Protein AF-A0A1F3WNM9-F1 (afdb_monomer_lite)

Radius of gyration: 20.04 Å; chains: 1; bounding box: 33×38×71 Å

pLDDT: mean 86.16, std 16.55, range [45.47, 98.44]

Secondary structure (DSSP, 8-state):
-HHHHHHHHHHHHHHHHHHHHHHHHHHHHHHHHHHHHHHHHHHHHHHTT-HHHHHHHHHHHHHHHHHHHTSTTTTT-HHHHHHHHHHHHHHHHHHHHTT-HHHHHHH-TTHHHHHHHHHHHHTTT-STTHHHHHHHHHHHHHH-

Structure (mmCIF, N/CA/C/O backbone):
data_AF-A0A1F3WNM9-F1
#
_entry.id   AF-A0A1F3WNM9-F1
#
loop_
_atom_site.group_PDB
_atom_site.id
_atom_site.type_symbol
_atom_site.label_atom_id
_atom_site.label_alt_id
_atom_site.label_comp_id
_atom_site.label_asym_id
_atom_site.label_entity_id
_atom_site.label_seq_id
_atom_site.pdbx_PDB_ins_code
_atom_site.Cartn_x
_atom_site.Cartn_y
_atom_site.Cartn_z
_atom_site.occupancy
_atom_site.B_iso_or_equiv
_atom_site.auth_seq_id
_atom_site.auth_comp_id
_atom_site.auth_asym_id
_atom_site.auth_atom_id
_atom_site.pdbx_PDB_model_num
ATOM 1 N N . MET A 1 1 ? -5.151 23.361 53.708 1.00 52.16 1 MET A N 1
ATOM 2 C CA . MET A 1 1 ? -4.081 23.516 52.691 1.00 52.16 1 MET A CA 1
ATOM 3 C C . MET A 1 1 ? -3.658 22.211 52.002 1.00 52.16 1 MET A C 1
ATOM 5 O O . MET A 1 1 ? -3.600 22.217 50.781 1.00 52.16 1 MET A O 1
ATOM 9 N N . LYS A 1 2 ? -3.444 21.079 52.702 1.00 49.31 2 LYS A N 1
ATOM 10 C CA . LYS A 1 2 ? -3.049 19.791 52.071 1.00 49.31 2 LYS A CA 1
ATOM 11 C C . LYS A 1 2 ? -3.992 19.281 50.956 1.00 49.31 2 LYS A C 1
ATOM 13 O O . LYS A 1 2 ? -3.514 18.779 49.9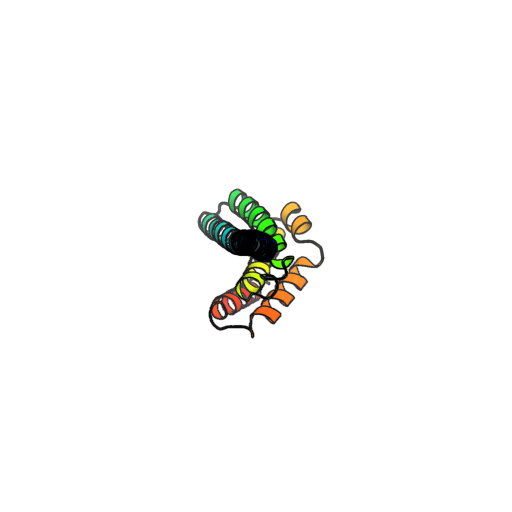47 1.00 49.31 2 LYS A O 1
ATOM 18 N N . ASN A 1 3 ? -5.309 19.484 51.078 1.00 51.84 3 ASN A N 1
ATOM 19 C CA . ASN A 1 3 ? -6.287 19.025 50.075 1.00 51.84 3 ASN A CA 1
ATOM 20 C C . ASN A 1 3 ? -6.310 19.825 48.762 1.00 51.84 3 ASN A C 1
ATOM 22 O O . ASN A 1 3 ? -6.802 19.304 47.766 1.00 51.84 3 ASN A O 1
ATOM 26 N N . GLN A 1 4 ? -5.809 21.066 48.730 1.00 54.06 4 GLN A N 1
ATOM 27 C CA . GLN A 1 4 ? -5.710 21.812 47.468 1.00 54.06 4 GLN A CA 1
ATOM 28 C C . GLN A 1 4 ? -4.476 21.390 46.670 1.00 54.06 4 GLN A C 1
ATOM 30 O O . GLN A 1 4 ? -4.589 21.166 45.475 1.00 54.06 4 GLN A O 1
ATOM 35 N N . ILE A 1 5 ? -3.342 21.165 47.342 1.00 54.91 5 ILE A N 1
ATOM 36 C CA . ILE A 1 5 ? -2.092 20.710 46.711 1.00 54.91 5 ILE A CA 1
ATOM 37 C C . ILE A 1 5 ? -2.271 19.324 46.069 1.00 54.91 5 ILE A C 1
ATOM 39 O O . ILE A 1 5 ? -1.813 19.094 44.954 1.00 54.91 5 ILE A O 1
ATOM 43 N N . MET A 1 6 ? -3.003 18.424 46.735 1.00 49.53 6 MET A N 1
ATOM 44 C CA . MET A 1 6 ? -3.282 17.078 46.220 1.00 49.53 6 MET A CA 1
ATOM 45 C C . MET A 1 6 ? -4.148 17.111 44.953 1.00 49.53 6 MET A C 1
ATOM 47 O O . MET A 1 6 ? -3.821 16.444 43.979 1.00 49.53 6 MET A O 1
ATOM 51 N N . LYS A 1 7 ? -5.195 17.953 44.930 1.00 45.47 7 LYS A N 1
ATOM 52 C CA . LYS A 1 7 ? -6.060 18.143 43.754 1.00 45.47 7 LYS A CA 1
ATOM 53 C C . LYS A 1 7 ? -5.287 18.737 42.573 1.00 45.47 7 LYS A C 1
ATOM 55 O O . LYS A 1 7 ? -5.433 18.248 41.459 1.00 45.47 7 LYS A O 1
ATOM 60 N N . SER A 1 8 ? -4.427 19.730 42.807 1.00 51.53 8 SER A N 1
ATOM 61 C CA . SER A 1 8 ? -3.589 20.337 41.760 1.00 51.53 8 SER A CA 1
ATOM 62 C C . SER A 1 8 ? -2.638 19.332 41.103 1.00 51.53 8 SER A C 1
ATOM 64 O O . SER A 1 8 ? -2.437 19.381 39.893 1.00 51.53 8 SER A O 1
ATOM 66 N N . PHE A 1 9 ? -2.099 18.386 41.879 1.00 53.12 9 PHE A N 1
ATOM 67 C CA . PHE A 1 9 ? -1.227 17.329 41.362 1.00 53.12 9 PHE A CA 1
ATOM 68 C C . PHE A 1 9 ? -2.002 16.296 40.525 1.00 53.12 9 PHE A C 1
ATOM 70 O O . PHE A 1 9 ? -1.511 15.852 39.490 1.00 53.12 9 PHE A O 1
ATOM 77 N N . THR A 1 10 ? -3.239 15.966 40.919 1.00 55.38 10 THR A N 1
ATOM 78 C CA . THR A 1 10 ? -4.129 15.075 40.151 1.00 55.38 10 THR A CA 1
ATOM 79 C C . THR A 1 10 ? -4.578 15.698 38.826 1.00 55.38 10 THR A C 1
ATOM 81 O O . THR A 1 10 ? -4.669 15.001 37.821 1.00 55.38 10 THR A O 1
ATOM 84 N N . TYR A 1 11 ? -4.832 17.011 38.785 1.00 56.94 11 TYR A N 1
ATOM 85 C CA . TYR A 1 11 ? -5.183 17.699 37.536 1.00 56.94 11 TYR A CA 1
ATOM 86 C C . TYR A 1 11 ? -3.983 17.853 36.593 1.00 56.94 11 TYR A C 1
ATOM 88 O O . TYR A 1 11 ? -4.142 17.718 35.380 1.00 56.94 11 TYR A O 1
ATOM 96 N N . ALA A 1 12 ? -2.782 18.080 37.133 1.00 58.22 12 ALA A N 1
ATOM 97 C CA . ALA A 1 12 ? -1.558 18.158 36.339 1.00 58.22 12 ALA A CA 1
ATOM 98 C C . ALA A 1 12 ? -1.204 16.810 35.680 1.00 58.22 12 ALA A C 1
ATOM 100 O O . ALA A 1 12 ? -0.849 16.787 34.502 1.00 58.22 12 ALA A O 1
ATOM 101 N N . SER A 1 13 ? -1.359 15.684 36.389 1.00 57.19 13 SER A N 1
ATOM 102 C CA . SER A 1 13 ? -1.119 14.353 35.811 1.00 57.19 13 SER A CA 1
ATOM 103 C C . SER A 1 13 ? -2.161 13.963 34.756 1.00 57.19 13 SER A C 1
ATOM 105 O O . SER A 1 13 ? -1.804 13.351 33.748 1.00 57.19 13 SER A O 1
ATOM 107 N N . LEU A 1 14 ? -3.424 14.375 34.925 1.00 57.03 14 LEU A N 1
ATOM 108 C CA . LEU A 1 14 ? -4.476 14.167 33.923 1.00 57.03 14 LEU A CA 1
ATOM 109 C C . LEU A 1 14 ? -4.198 14.947 32.626 1.00 57.03 14 LEU A C 1
ATOM 111 O O . LEU A 1 14 ? -4.374 14.414 31.533 1.00 57.03 14 LEU A O 1
ATOM 115 N N . LEU A 1 15 ? -3.732 16.195 32.737 1.00 57.19 15 LEU A N 1
ATOM 116 C CA . LEU A 1 15 ? -3.398 17.042 31.586 1.00 57.19 15 LEU A CA 1
ATOM 117 C C . LEU A 1 15 ? -2.224 16.484 30.772 1.00 57.19 15 LEU A C 1
ATOM 119 O O . LEU A 1 15 ? -2.291 16.461 29.544 1.00 57.19 15 LEU A O 1
ATOM 123 N N . VAL A 1 16 ? -1.182 15.971 31.433 1.00 59.41 16 VAL A N 1
ATOM 124 C CA . VAL A 1 16 ? -0.046 15.330 30.747 1.00 59.41 16 VAL A CA 1
ATOM 125 C C . VAL A 1 16 ? -0.480 14.039 30.039 1.00 59.41 16 VAL A C 1
ATOM 127 O O . VAL A 1 16 ? 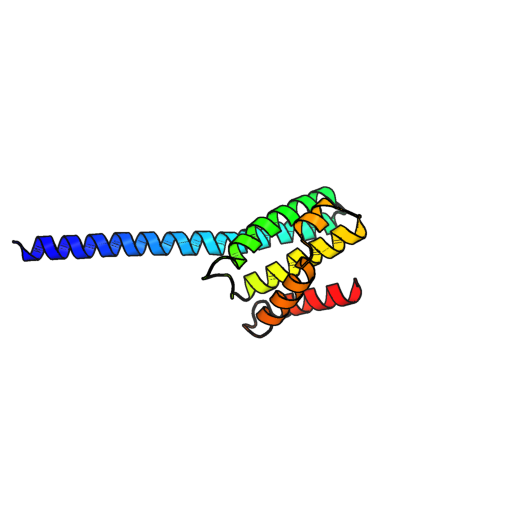-0.064 13.798 28.906 1.00 59.41 16 VAL A O 1
ATOM 130 N N . ALA A 1 17 ? -1.371 13.247 30.646 1.00 55.66 17 ALA A N 1
ATOM 131 C CA . ALA A 1 17 ? -1.910 12.039 30.021 1.00 55.66 17 ALA A CA 1
ATOM 132 C C . ALA A 1 17 ? -2.759 12.348 28.770 1.00 55.66 17 ALA A C 1
ATOM 134 O O . ALA A 1 17 ? -2.616 11.680 27.748 1.00 55.66 17 ALA A O 1
ATOM 135 N N . VAL A 1 18 ? -3.592 13.394 28.799 1.00 57.16 18 VAL A N 1
ATOM 136 C CA . VAL A 1 18 ? -4.423 13.797 27.645 1.00 57.16 18 VAL A CA 1
ATOM 137 C C . VAL A 1 18 ? -3.574 14.329 26.478 1.00 57.16 18 VAL A C 1
ATOM 139 O O . VAL A 1 18 ? -3.863 14.044 25.310 1.00 57.16 18 VAL A O 1
ATOM 142 N N . VAL A 1 19 ? -2.486 15.051 26.761 1.00 58.25 19 VAL A N 1
ATOM 143 C CA . VAL A 1 19 ? -1.566 15.547 25.720 1.00 58.25 19 VAL A CA 1
ATOM 144 C C . VAL A 1 19 ? -0.735 14.408 25.110 1.00 58.25 19 VAL A C 1
ATOM 146 O O . VAL A 1 19 ? -0.566 14.362 23.892 1.00 58.25 19 VAL A O 1
ATOM 149 N N . ALA A 1 20 ? -0.287 13.436 25.910 1.00 55.34 20 ALA A N 1
ATOM 150 C CA . ALA A 1 20 ? 0.449 12.272 25.405 1.00 55.34 20 ALA A CA 1
ATOM 151 C C . ALA A 1 20 ? -0.421 11.333 24.544 1.00 55.34 20 ALA A C 1
ATOM 153 O O . ALA A 1 20 ? 0.061 10.764 23.563 1.00 55.34 20 ALA A O 1
ATOM 154 N N . LEU A 1 21 ? -1.710 11.193 24.870 1.00 53.50 21 LEU A N 1
ATOM 155 C CA . LEU A 1 21 ? -2.637 10.357 24.100 1.00 53.50 21 LEU A CA 1
ATOM 156 C C . LEU A 1 21 ? -3.032 10.999 22.764 1.00 53.50 21 LEU A C 1
ATOM 158 O O . LEU A 1 21 ? -3.158 10.301 21.765 1.00 53.50 21 LEU A O 1
ATOM 162 N N . SER A 1 22 ? -3.173 12.325 22.705 1.00 54.53 22 SER A N 1
ATOM 163 C CA . SER A 1 22 ? -3.577 13.002 21.465 1.00 54.53 22 SER A CA 1
ATOM 164 C C . SER A 1 22 ? -2.481 13.004 20.392 1.00 54.53 22 SER A C 1
ATOM 166 O O . SER A 1 22 ? -2.793 12.797 19.223 1.00 54.53 22 SER A O 1
ATOM 168 N N . GLY A 1 23 ? -1.201 13.159 20.753 1.00 54.91 23 GLY A N 1
ATOM 169 C CA . GLY A 1 23 ? -0.101 13.204 19.776 1.00 54.91 23 GLY A CA 1
ATOM 170 C C . GLY A 1 23 ? 0.104 11.908 18.976 1.00 54.91 23 GLY A C 1
ATOM 171 O O . GLY A 1 23 ? 0.426 11.959 17.787 1.00 54.91 23 GLY A O 1
ATOM 172 N N . ASN A 1 24 ? -0.134 10.750 19.600 1.00 53.78 24 ASN A N 1
ATOM 173 C CA . ASN A 1 24 ? 0.085 9.443 18.973 1.00 53.78 24 ASN A CA 1
ATOM 174 C C . ASN A 1 24 ? -0.963 9.126 17.894 1.00 53.78 24 ASN A C 1
ATOM 176 O O . ASN A 1 24 ? -0.595 8.686 16.805 1.00 53.78 24 ASN A O 1
ATOM 180 N N . VAL A 1 25 ? -2.236 9.461 18.130 1.00 57.88 25 VAL A N 1
ATOM 181 C CA . VAL A 1 25 ? -3.332 9.235 17.167 1.00 57.88 25 VAL A CA 1
ATOM 182 C C . VAL A 1 25 ? -3.105 10.013 15.859 1.00 57.88 25 VAL A C 1
ATOM 184 O O . VAL A 1 25 ? -3.351 9.506 14.760 1.00 57.88 25 VAL A O 1
ATOM 187 N N . TYR A 1 26 ? -2.598 11.251 15.944 1.00 61.09 26 TYR A N 1
ATOM 188 C CA . TYR A 1 26 ? -2.314 12.068 14.756 1.00 61.09 26 TYR A CA 1
ATOM 189 C C . TYR A 1 26 ? -1.127 11.539 13.946 1.00 61.09 26 TYR A C 1
ATOM 191 O O . TYR A 1 26 ? -1.181 11.540 12.715 1.00 61.09 26 TYR A O 1
ATOM 199 N N . ALA A 1 27 ? -0.071 11.058 14.608 1.00 61.94 27 ALA A N 1
ATOM 200 C CA . ALA A 1 27 ? 1.098 10.499 13.931 1.00 61.94 27 ALA A CA 1
ATOM 201 C C . ALA A 1 27 ? 0.784 9.185 13.188 1.00 61.94 27 ALA A C 1
ATOM 203 O O . ALA A 1 27 ? 1.394 8.895 12.163 1.00 61.94 27 ALA A O 1
ATOM 204 N N . GLN A 1 28 ? -0.196 8.412 13.650 1.00 63.97 28 GLN A N 1
ATOM 205 C CA . GLN A 1 28 ? -0.542 7.116 13.057 1.00 63.97 28 GLN A CA 1
ATOM 206 C C . GLN A 1 28 ? -1.465 7.261 11.844 1.00 63.97 28 GLN A C 1
ATOM 208 O O . GLN A 1 28 ? -1.180 6.723 10.774 1.00 63.97 28 GLN A O 1
ATOM 213 N N . LYS A 1 29 ? -2.502 8.106 11.940 1.00 73.94 29 LYS A N 1
ATOM 214 C CA . LYS A 1 29 ? -3.315 8.495 10.769 1.00 73.94 29 LYS A CA 1
ATOM 215 C C . LYS A 1 29 ? -2.491 9.215 9.702 1.00 73.94 29 LYS A C 1
ATOM 217 O O . LYS A 1 29 ? -2.830 9.171 8.514 1.00 73.94 29 LYS A O 1
ATOM 222 N N . LYS A 1 30 ? -1.396 9.869 10.106 1.00 85.69 30 LYS A N 1
ATOM 223 C CA . LYS A 1 30 ? -0.418 10.435 9.177 1.00 85.69 30 LYS A CA 1
ATOM 224 C C . LYS A 1 30 ? 0.222 9.342 8.322 1.00 85.69 30 LYS A C 1
ATOM 226 O O . LYS A 1 30 ? 0.312 9.559 7.124 1.00 85.69 30 LYS A O 1
ATOM 231 N N . ASN A 1 31 ? 0.559 8.170 8.865 1.00 92.88 31 ASN A N 1
ATOM 232 C CA . ASN A 1 31 ? 1.128 7.070 8.074 1.00 92.88 31 ASN A CA 1
ATOM 233 C C . ASN A 1 31 ? 0.135 6.530 7.034 1.00 92.88 31 ASN A C 1
ATOM 235 O O . ASN A 1 31 ? 0.487 6.435 5.863 1.00 92.88 31 ASN A O 1
ATOM 239 N N . GLU A 1 32 ? -1.133 6.298 7.397 1.00 93.62 32 GLU A N 1
ATOM 240 C CA . GLU A 1 32 ? -2.171 5.923 6.415 1.00 93.62 32 GLU A CA 1
ATOM 241 C C . GLU A 1 32 ? -2.344 6.983 5.312 1.00 93.62 32 GLU A C 1
ATOM 243 O O . GLU A 1 32 ? -2.683 6.684 4.167 1.00 93.62 32 GLU A O 1
ATOM 248 N N . THR A 1 33 ? -2.196 8.258 5.672 1.00 94.56 33 THR A N 1
ATOM 249 C CA . THR A 1 33 ? -2.333 9.376 4.735 1.00 94.56 33 THR A CA 1
ATOM 250 C C . THR A 1 33 ? -1.118 9.478 3.822 1.00 94.56 33 THR A C 1
ATOM 252 O O . THR A 1 33 ? -1.294 9.595 2.614 1.00 94.56 33 THR A O 1
ATOM 255 N N . SER A 1 34 ? 0.091 9.362 4.367 1.00 96.75 34 SER A N 1
ATOM 256 C CA . SER A 1 34 ? 1.333 9.322 3.598 1.00 96.75 34 SER A CA 1
ATOM 257 C C . SER A 1 34 ? 1.347 8.137 2.636 1.00 96.75 34 SER A C 1
ATOM 259 O O . SER A 1 34 ? 1.605 8.335 1.455 1.00 96.75 34 SER A O 1
ATOM 261 N N . ALA A 1 35 ? 0.961 6.941 3.092 1.00 97.62 35 ALA A N 1
ATOM 262 C CA . ALA A 1 35 ? 0.840 5.760 2.238 1.00 97.62 35 ALA A CA 1
ATOM 263 C C . ALA A 1 35 ? -0.122 6.002 1.062 1.00 97.62 35 ALA A C 1
ATOM 265 O O . ALA A 1 35 ? 0.205 5.695 -0.082 1.00 97.62 35 ALA A O 1
ATOM 266 N N . ALA A 1 36 ? -1.284 6.615 1.317 1.00 97.38 36 ALA A N 1
ATOM 267 C CA . ALA A 1 36 ? -2.233 6.963 0.260 1.00 97.38 36 ALA A CA 1
ATOM 268 C C . ALA A 1 36 ? -1.667 7.997 -0.732 1.00 97.38 36 ALA A C 1
ATOM 270 O O . ALA A 1 36 ? -1.891 7.883 -1.937 1.00 97.38 36 ALA A O 1
ATOM 271 N N . VAL A 1 37 ? -0.932 9.001 -0.243 1.00 97.62 37 VAL A N 1
ATOM 272 C CA . VAL A 1 37 ? -0.287 10.018 -1.090 1.00 97.62 37 VAL A CA 1
ATOM 273 C C . VAL A 1 37 ? 0.782 9.387 -1.977 1.00 97.62 37 VAL A C 1
ATOM 275 O O . VAL A 1 37 ? 0.766 9.617 -3.185 1.00 97.62 37 VAL A O 1
ATOM 278 N N . GLU A 1 38 ? 1.670 8.571 -1.412 1.00 97.62 38 GLU A N 1
ATOM 279 C CA . GLU A 1 38 ? 2.708 7.884 -2.184 1.00 97.62 38 GLU A CA 1
ATOM 280 C C . GLU A 1 38 ? 2.088 6.910 -3.194 1.00 97.62 38 GLU A C 1
ATOM 282 O O . GLU A 1 38 ? 2.452 6.945 -4.367 1.00 97.62 38 GLU A O 1
ATOM 287 N N . ARG A 1 39 ? 1.049 6.149 -2.820 1.00 97.38 39 ARG A N 1
ATOM 288 C CA . ARG A 1 39 ? 0.296 5.311 -3.772 1.00 97.38 39 ARG A CA 1
ATOM 289 C C . ARG A 1 39 ? -0.266 6.127 -4.936 1.00 97.38 39 ARG A C 1
ATOM 291 O O . ARG A 1 39 ? -0.215 5.684 -6.079 1.00 97.38 39 ARG A O 1
ATOM 298 N N . ASN A 1 40 ? -0.799 7.320 -4.687 1.00 96.75 40 ASN A N 1
ATOM 299 C CA . ASN A 1 40 ? -1.300 8.170 -5.770 1.00 96.75 40 ASN A CA 1
ATOM 300 C C . ASN A 1 40 ? -0.175 8.650 -6.696 1.00 96.75 40 ASN A C 1
ATOM 302 O O . ASN A 1 40 ? -0.387 8.742 -7.905 1.00 96.75 40 ASN A O 1
ATOM 306 N N . LYS A 1 41 ? 1.031 8.894 -6.166 1.00 97.56 41 LYS A N 1
ATOM 307 C CA . LYS A 1 41 ? 2.204 9.173 -7.005 1.00 97.56 41 LYS A CA 1
ATOM 308 C C . LYS A 1 41 ? 2.577 7.977 -7.873 1.00 97.56 41 LYS A C 1
ATOM 310 O O . LYS A 1 41 ? 2.892 8.198 -9.035 1.00 97.56 41 LYS A O 1
ATOM 315 N N . VAL A 1 42 ? 2.474 6.744 -7.363 1.00 95.88 42 VAL A N 1
ATOM 316 C CA . VAL A 1 42 ? 2.667 5.528 -8.177 1.00 95.88 42 VAL A CA 1
ATOM 317 C C . VAL A 1 42 ? 1.715 5.538 -9.367 1.00 95.88 42 VAL A C 1
ATOM 319 O O . VAL A 1 42 ? 2.160 5.422 -10.502 1.00 95.88 42 VAL A O 1
ATOM 322 N N . MET A 1 43 ? 0.416 5.746 -9.129 1.00 93.81 43 MET A N 1
ATOM 323 C CA . MET A 1 43 ? -0.581 5.757 -10.206 1.00 93.81 43 MET A CA 1
ATOM 324 C C . MET A 1 43 ? -0.305 6.846 -11.248 1.00 93.81 43 MET A C 1
ATOM 326 O O . MET A 1 43 ? -0.397 6.588 -12.445 1.00 93.81 43 MET A O 1
ATOM 330 N N . ASN A 1 44 ? 0.074 8.046 -10.803 1.00 95.31 44 ASN A N 1
ATOM 331 C CA . ASN A 1 44 ? 0.433 9.139 -11.704 1.00 95.31 44 ASN A CA 1
ATOM 332 C C . ASN A 1 44 ? 1.704 8.825 -12.503 1.00 95.31 44 ASN A C 1
ATOM 334 O O . ASN A 1 44 ? 1.747 9.063 -13.705 1.00 95.31 44 ASN A O 1
ATOM 338 N N . ALA A 1 45 ? 2.728 8.267 -11.854 1.00 95.44 45 ALA A N 1
ATOM 339 C CA . ALA A 1 45 ? 3.975 7.890 -12.504 1.00 95.44 45 ALA A CA 1
ATOM 340 C C . ALA A 1 45 ? 3.752 6.791 -13.552 1.00 95.44 45 ALA A C 1
ATOM 342 O O . ALA A 1 45 ? 4.276 6.900 -14.655 1.00 95.44 45 ALA A O 1
ATOM 343 N N . LEU A 1 46 ? 2.915 5.792 -13.251 1.00 92.56 46 LEU A N 1
ATOM 344 C CA . LEU A 1 46 ? 2.516 4.755 -14.207 1.00 92.56 46 LEU A CA 1
ATOM 345 C C . LEU A 1 46 ? 1.752 5.335 -15.402 1.00 92.56 46 LEU A C 1
ATOM 347 O O . LEU A 1 46 ? 2.025 4.953 -16.535 1.00 92.56 46 LEU A O 1
ATOM 351 N N . ALA A 1 47 ? 0.850 6.294 -15.174 1.00 93.44 47 ALA A N 1
ATOM 352 C CA . ALA A 1 47 ? 0.148 6.986 -16.257 1.00 93.44 47 ALA A CA 1
ATOM 353 C C . ALA A 1 47 ? 1.093 7.803 -17.160 1.00 93.44 47 ALA A C 1
ATOM 355 O O . ALA A 1 47 ? 0.779 8.046 -18.321 1.00 93.44 47 ALA A O 1
ATOM 356 N N . MET A 1 48 ? 2.245 8.221 -16.630 1.00 94.94 48 MET A N 1
ATOM 357 C CA . MET A 1 48 ? 3.310 8.915 -17.360 1.00 94.94 48 MET A CA 1
ATOM 358 C C . MET A 1 48 ? 4.412 7.968 -17.865 1.00 94.94 48 MET A C 1
ATOM 360 O O . MET A 1 48 ? 5.460 8.447 -18.291 1.00 94.94 48 MET A O 1
ATOM 364 N N . GLU A 1 49 ? 4.217 6.647 -17.763 1.00 92.88 49 GLU A N 1
ATOM 365 C CA . GLU A 1 49 ? 5.202 5.610 -18.117 1.00 92.88 49 GLU A CA 1
ATOM 366 C C . GLU A 1 49 ? 6.561 5.759 -17.393 1.00 92.88 49 GLU A C 1
ATOM 368 O O . GLU A 1 49 ? 7.592 5.230 -17.812 1.00 92.88 49 GLU A O 1
ATOM 373 N N . ASN A 1 50 ? 6.582 6.460 -16.256 1.00 94.44 50 ASN A N 1
ATOM 374 C CA . ASN A 1 50 ? 7.783 6.717 -15.472 1.00 94.44 50 ASN A CA 1
ATOM 375 C C . ASN A 1 50 ? 7.979 5.638 -14.399 1.00 94.44 50 ASN A C 1
ATOM 377 O O . ASN A 1 50 ? 7.648 5.813 -13.223 1.00 94.44 50 ASN A O 1
ATOM 381 N N . MET A 1 51 ? 8.560 4.514 -14.814 1.00 92.19 51 MET A N 1
ATOM 382 C CA . MET A 1 51 ? 8.770 3.347 -13.950 1.00 92.19 51 MET A CA 1
ATOM 383 C C . MET A 1 51 ? 9.732 3.610 -12.782 1.00 92.19 51 MET A C 1
ATOM 385 O O . MET A 1 51 ? 9.570 3.025 -11.712 1.00 92.19 51 MET A O 1
ATOM 389 N N . ILE A 1 52 ? 10.705 4.513 -12.953 1.00 93.19 52 ILE A N 1
ATOM 390 C CA . ILE A 1 52 ? 11.676 4.859 -11.902 1.00 93.19 52 ILE A CA 1
ATOM 391 C C . ILE A 1 52 ? 10.965 5.553 -10.738 1.00 93.19 52 ILE A C 1
ATOM 393 O O . ILE A 1 52 ? 11.139 5.172 -9.578 1.00 93.19 52 ILE A O 1
ATOM 397 N N . GLU A 1 53 ? 10.133 6.550 -11.041 1.00 94.88 53 GLU A N 1
ATOM 398 C CA . GLU A 1 53 ? 9.391 7.267 -10.004 1.00 94.88 53 GLU A CA 1
ATOM 399 C C . GLU A 1 53 ? 8.301 6.380 -9.389 1.00 94.88 53 GLU A C 1
ATOM 401 O O . GLU A 1 53 ? 8.106 6.407 -8.174 1.00 94.88 53 GLU A O 1
ATOM 406 N N . ALA A 1 54 ? 7.653 5.527 -10.193 1.00 95.38 54 ALA A N 1
ATOM 407 C CA . ALA A 1 54 ? 6.681 4.554 -9.695 1.00 95.38 54 ALA A CA 1
ATOM 408 C C . ALA A 1 54 ? 7.308 3.606 -8.661 1.00 95.38 54 ALA A C 1
ATOM 410 O O . ALA A 1 54 ? 6.744 3.405 -7.584 1.00 95.38 54 ALA A O 1
ATOM 411 N N . LYS A 1 55 ? 8.506 3.080 -8.944 1.00 95.69 55 LYS A N 1
ATOM 412 C CA . LYS A 1 55 ? 9.264 2.233 -8.015 1.00 95.69 55 LYS A CA 1
ATOM 413 C C . LYS A 1 55 ? 9.568 2.956 -6.704 1.00 95.69 55 LYS A C 1
ATOM 415 O O . LYS A 1 55 ? 9.285 2.432 -5.629 1.00 95.69 55 LYS A O 1
ATOM 420 N N . LYS A 1 56 ? 10.139 4.160 -6.785 1.00 96.81 56 LYS A N 1
ATOM 421 C CA . LYS A 1 56 ? 10.513 4.948 -5.604 1.00 96.81 56 LYS A CA 1
ATOM 422 C C . LYS A 1 56 ? 9.297 5.252 -4.727 1.00 96.81 56 LYS A C 1
ATOM 424 O O . LYS A 1 56 ? 9.358 5.093 -3.508 1.00 96.81 56 LYS A O 1
ATOM 429 N N . ALA A 1 57 ? 8.192 5.650 -5.353 1.00 97.56 57 ALA A N 1
ATOM 430 C CA . ALA A 1 57 ? 6.940 5.906 -4.660 1.00 97.56 57 ALA A CA 1
ATOM 431 C C . ALA A 1 57 ? 6.363 4.627 -4.028 1.00 97.56 57 ALA A C 1
ATOM 433 O O . ALA A 1 57 ? 5.859 4.696 -2.912 1.00 97.56 57 ALA A O 1
ATOM 434 N N . LEU A 1 58 ? 6.484 3.455 -4.667 1.00 97.25 58 LEU A N 1
ATOM 435 C CA . LEU A 1 58 ? 6.049 2.181 -4.077 1.00 97.25 58 LEU A CA 1
ATOM 436 C C . LEU A 1 58 ? 6.849 1.801 -2.834 1.00 97.25 58 LEU A C 1
ATOM 438 O O . LEU A 1 58 ? 6.249 1.436 -1.825 1.00 97.25 58 LEU A O 1
ATOM 442 N N . LEU A 1 59 ? 8.179 1.909 -2.887 1.00 97.75 59 LEU A N 1
ATOM 443 C CA . LEU A 1 59 ? 9.036 1.621 -1.734 1.00 97.75 59 LEU A CA 1
ATOM 444 C C . LEU A 1 59 ? 8.683 2.537 -0.554 1.00 97.75 59 LEU A C 1
ATOM 446 O O . LEU A 1 59 ? 8.485 2.058 0.559 1.00 97.75 59 LEU A O 1
ATOM 450 N N . SER A 1 60 ? 8.486 3.833 -0.810 1.00 97.69 60 SER A N 1
ATOM 451 C CA . SER A 1 60 ? 8.059 4.772 0.233 1.00 97.69 60 SER A CA 1
ATOM 452 C C . SER A 1 60 ? 6.639 4.489 0.739 1.00 97.69 60 SER A C 1
ATOM 454 O O . SER A 1 60 ? 6.386 4.526 1.944 1.00 97.69 60 SER A O 1
ATOM 456 N N . ALA A 1 61 ? 5.701 4.148 -0.151 1.00 98.12 61 ALA A N 1
ATOM 457 C CA . ALA A 1 61 ? 4.346 3.769 0.239 1.00 98.12 61 ALA A CA 1
ATOM 458 C C . ALA A 1 61 ? 4.358 2.540 1.161 1.00 98.12 61 ALA A C 1
ATOM 460 O O . ALA A 1 61 ? 3.601 2.509 2.136 1.00 98.12 61 ALA A O 1
ATOM 461 N N . LYS A 1 62 ? 5.243 1.570 0.885 1.00 97.81 62 LYS A N 1
ATOM 462 C CA . LYS A 1 62 ? 5.448 0.378 1.710 1.00 97.81 62 LYS A CA 1
ATOM 463 C C . LYS A 1 62 ? 5.883 0.734 3.132 1.00 97.81 62 LYS A C 1
ATOM 465 O O . LYS A 1 62 ? 5.277 0.267 4.090 1.00 97.81 62 LYS A O 1
ATOM 470 N N . GLU A 1 63 ? 6.882 1.599 3.280 1.00 96.88 63 GLU A N 1
ATOM 471 C CA . GLU A 1 63 ? 7.367 2.022 4.601 1.00 96.88 63 GLU A CA 1
ATOM 472 C C . GLU A 1 63 ? 6.234 2.598 5.460 1.00 96.88 63 GLU A C 1
ATOM 474 O O . GLU A 1 63 ? 6.065 2.231 6.624 1.00 96.88 63 GLU A O 1
ATOM 479 N N . PHE A 1 64 ? 5.402 3.466 4.879 1.00 97.50 64 PHE A N 1
ATOM 480 C CA . PHE A 1 64 ? 4.286 4.061 5.608 1.00 97.50 64 PHE A CA 1
ATOM 481 C C . PHE A 1 64 ? 3.178 3.059 5.927 1.00 97.50 64 PHE A C 1
ATOM 483 O O . PHE A 1 64 ? 2.617 3.105 7.027 1.00 97.50 64 PHE A O 1
ATOM 490 N N . ILE A 1 65 ? 2.835 2.175 4.988 1.00 97.94 65 ILE A N 1
ATOM 491 C CA . ILE A 1 65 ? 1.743 1.229 5.213 1.00 97.94 65 ILE A CA 1
ATOM 492 C C . ILE A 1 65 ? 2.129 0.132 6.201 1.00 97.94 65 ILE A C 1
ATOM 494 O O . ILE A 1 65 ? 1.283 -0.271 6.994 1.00 97.94 65 ILE A O 1
ATOM 498 N N . ASP A 1 66 ? 3.396 -0.278 6.244 1.00 97.06 66 ASP A N 1
ATOM 499 C CA . ASP A 1 66 ? 3.893 -1.235 7.236 1.00 97.06 66 ASP A CA 1
ATOM 500 C C . ASP A 1 66 ? 3.816 -0.655 8.646 1.00 97.06 66 ASP A C 1
ATOM 502 O O . ASP A 1 66 ? 3.344 -1.319 9.57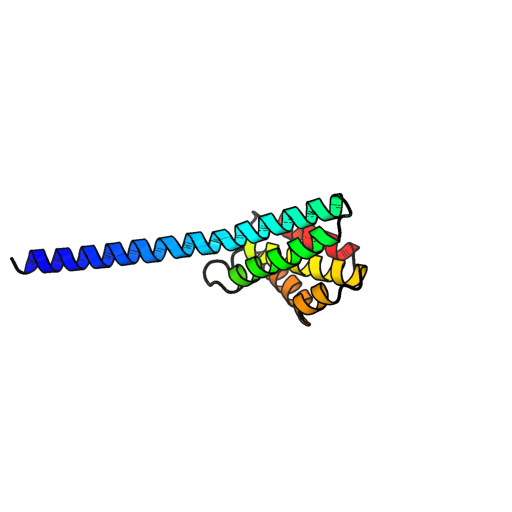1 1.00 97.06 66 ASP A O 1
ATOM 506 N N . LEU A 1 67 ? 4.186 0.619 8.808 1.00 95.31 67 LEU A N 1
ATOM 507 C CA . LEU A 1 67 ? 4.038 1.325 10.080 1.00 95.31 67 LEU A CA 1
ATOM 508 C C . LEU A 1 67 ? 2.568 1.446 10.503 1.00 95.31 67 LEU A C 1
ATOM 510 O O . LEU A 1 67 ? 2.258 1.316 11.687 1.00 95.31 67 LEU A O 1
ATOM 514 N N . ALA A 1 68 ? 1.655 1.687 9.559 1.00 95.19 68 ALA A N 1
ATOM 515 C CA . ALA A 1 68 ? 0.221 1.716 9.845 1.00 95.19 68 ALA A CA 1
ATOM 516 C C . ALA A 1 68 ? -0.343 0.315 10.157 1.00 95.19 68 ALA A C 1
ATOM 518 O O . ALA A 1 68 ? -1.206 0.179 11.024 1.00 95.19 68 ALA A O 1
ATOM 519 N N . ALA A 1 69 ? 0.152 -0.734 9.500 1.00 95.69 69 ALA A N 1
ATOM 520 C CA . ALA A 1 69 ? -0.279 -2.114 9.712 1.00 95.69 69 ALA A CA 1
ATOM 521 C C . ALA A 1 69 ? 0.283 -2.736 11.002 1.00 95.69 69 ALA A C 1
ATOM 523 O O . ALA A 1 69 ? -0.331 -3.642 11.560 1.00 95.69 69 ALA A O 1
ATOM 524 N N . ALA A 1 70 ? 1.420 -2.247 11.500 1.00 94.56 70 ALA A N 1
ATOM 525 C CA . ALA A 1 70 ? 1.996 -2.659 12.780 1.00 94.56 70 ALA A CA 1
ATOM 526 C C . ALA A 1 70 ? 1.358 -1.953 13.989 1.00 94.56 70 ALA A C 1
ATOM 528 O O . ALA A 1 70 ? 1.606 -2.329 15.134 1.00 94.56 70 ALA A O 1
ATOM 529 N N . ASN A 1 71 ? 0.557 -0.914 13.758 1.00 91.19 71 ASN A N 1
ATOM 530 C CA . ASN A 1 71 ? 0.009 -0.084 14.817 1.00 91.19 71 ASN A CA 1
ATOM 531 C C . ASN A 1 71 ? -1.378 -0.559 15.281 1.00 91.19 71 ASN A C 1
ATOM 533 O O . ASN A 1 71 ? -2.272 -0.757 14.467 1.00 91.19 71 ASN A O 1
ATOM 537 N N . ASP A 1 72 ? -1.591 -0.676 16.593 1.00 89.25 72 ASP A N 1
ATOM 538 C CA . ASP A 1 72 ? -2.832 -1.221 17.161 1.00 89.25 72 ASP A CA 1
ATOM 539 C C . ASP A 1 72 ? -4.112 -0.451 16.805 1.00 89.25 72 ASP A C 1
ATOM 541 O O . ASP A 1 72 ? -5.172 -1.072 16.695 1.00 89.25 72 ASP A O 1
ATOM 545 N N . GLU A 1 73 ? -4.031 0.863 16.590 1.00 87.94 73 GLU A N 1
ATOM 546 C CA . GLU A 1 73 ? -5.187 1.694 16.238 1.00 87.94 73 GLU A CA 1
ATOM 547 C C . GLU A 1 73 ? -5.552 1.568 14.757 1.00 87.94 73 GLU A C 1
ATOM 549 O O . GLU A 1 73 ? -6.733 1.575 14.400 1.00 87.94 73 GLU A O 1
ATOM 554 N N . THR A 1 74 ? -4.550 1.448 13.881 1.00 93.38 74 THR A N 1
ATOM 555 C CA . THR A 1 74 ? -4.751 1.493 12.424 1.00 93.38 74 THR A CA 1
ATOM 556 C C . THR A 1 74 ? -4.680 0.132 11.743 1.00 93.38 74 THR A C 1
ATOM 558 O O . THR A 1 74 ? -5.223 -0.001 10.647 1.00 93.38 74 THR A O 1
ATOM 561 N N . LYS A 1 75 ? -4.100 -0.902 12.368 1.00 94.31 75 LYS A N 1
ATOM 562 C CA . LYS A 1 75 ? -3.890 -2.233 11.759 1.00 94.31 75 LYS A CA 1
ATOM 563 C C . LYS A 1 75 ? -5.165 -2.906 11.262 1.00 94.31 75 LYS A C 1
ATOM 565 O O . LYS A 1 75 ? -5.137 -3.638 10.281 1.00 94.31 75 LYS A O 1
ATOM 570 N N . ASN A 1 76 ? -6.283 -2.638 11.932 1.00 94.94 76 ASN A N 1
ATOM 571 C CA . ASN A 1 76 ? -7.593 -3.187 11.590 1.00 94.94 76 ASN A CA 1
ATOM 572 C C . ASN A 1 76 ? -8.491 -2.163 10.885 1.00 94.94 76 ASN A C 1
ATOM 574 O O . ASN A 1 76 ? -9.674 -2.428 10.680 1.00 94.94 76 ASN A O 1
ATOM 578 N N . SER A 1 77 ? -7.975 -0.979 10.539 1.00 95.25 77 SER A N 1
ATOM 579 C CA . SER A 1 77 ? -8.754 -0.003 9.784 1.00 95.25 77 SER A CA 1
ATOM 580 C C . SER A 1 77 ? -8.947 -0.514 8.354 1.00 95.25 77 SER A C 1
ATOM 582 O O . SER A 1 77 ? -8.024 -1.045 7.730 1.00 95.25 77 SER A O 1
ATOM 584 N N . GLN A 1 78 ? -10.150 -0.333 7.800 1.00 96.69 78 GLN A N 1
ATOM 585 C CA . GLN A 1 78 ? -10.418 -0.739 6.418 1.00 96.69 78 GLN A CA 1
ATOM 586 C C . GLN A 1 78 ? -9.466 -0.044 5.433 1.00 96.69 78 GLN A C 1
ATOM 588 O O . GLN A 1 78 ? -9.045 -0.649 4.451 1.00 96.69 78 GLN A O 1
ATOM 593 N N . LYS A 1 79 ? -9.094 1.210 5.719 1.00 96.81 79 LYS A N 1
ATOM 594 C CA . LYS A 1 79 ? -8.160 1.984 4.901 1.00 96.81 79 LYS A CA 1
ATOM 595 C C . LYS A 1 79 ? -6.774 1.341 4.874 1.00 96.81 79 LYS A C 1
ATOM 597 O O . LYS A 1 79 ? -6.223 1.175 3.792 1.00 96.81 79 LYS A O 1
ATOM 602 N N . THR A 1 80 ? -6.220 0.982 6.033 1.00 97.62 80 THR A N 1
ATOM 603 C CA . THR A 1 80 ? -4.909 0.323 6.133 1.00 97.62 80 THR A CA 1
ATOM 604 C C . THR A 1 80 ? -4.919 -1.010 5.407 1.00 97.62 80 THR A C 1
ATOM 606 O O . THR A 1 80 ? -4.023 -1.292 4.619 1.00 97.62 80 THR A O 1
ATOM 609 N N . LEU A 1 81 ? -5.958 -1.813 5.623 1.00 98.31 81 LEU A N 1
ATOM 610 C CA . LEU A 1 81 ? -6.085 -3.125 4.995 1.00 98.31 81 LEU A CA 1
ATOM 611 C C . LEU A 1 81 ? -6.190 -3.022 3.468 1.00 98.31 81 LEU A C 1
ATOM 613 O O . LEU A 1 81 ? -5.503 -3.750 2.751 1.00 98.31 81 LEU A O 1
ATOM 617 N N . TRP A 1 82 ? -6.983 -2.072 2.966 1.00 98.44 82 TRP A N 1
ATOM 618 C CA . TRP A 1 82 ? -7.051 -1.777 1.538 1.00 98.44 82 TRP A CA 1
ATOM 619 C C . TRP A 1 82 ? -5.700 -1.313 0.983 1.00 98.44 82 TRP A C 1
ATOM 621 O O . TRP A 1 82 ? -5.200 -1.908 0.031 1.00 98.44 82 TRP A O 1
ATOM 631 N N . LEU A 1 83 ? -5.088 -0.288 1.587 1.00 98.31 83 LEU A N 1
ATOM 632 C CA . LEU A 1 83 ? -3.814 0.264 1.122 1.00 98.31 83 LEU A CA 1
ATOM 633 C C . LEU A 1 83 ? -2.699 -0.782 1.141 1.00 98.31 83 LEU A C 1
ATOM 635 O O . LEU A 1 83 ? -1.916 -0.829 0.197 1.00 98.31 83 LEU A O 1
ATOM 639 N N . LYS A 1 84 ? -2.639 -1.641 2.167 1.00 98.31 84 LYS A N 1
ATOM 640 C CA . LYS A 1 84 ? -1.656 -2.730 2.237 1.00 98.31 84 LYS A CA 1
ATOM 641 C C . LYS A 1 84 ? -1.840 -3.683 1.064 1.00 98.31 84 LYS A C 1
ATOM 643 O O . LYS A 1 84 ? -0.885 -3.937 0.336 1.00 98.31 84 LYS A O 1
ATOM 648 N N . GLY A 1 85 ? -3.072 -4.139 0.845 1.00 98.00 85 GLY A N 1
ATOM 649 C CA . GLY A 1 85 ? -3.423 -4.980 -0.293 1.00 98.00 85 GLY A CA 1
ATOM 650 C C . GLY A 1 85 ? -3.048 -4.365 -1.638 1.00 98.00 85 GLY A C 1
ATOM 651 O O . GLY A 1 85 ? -2.404 -5.008 -2.462 1.00 98.00 85 GLY A O 1
ATOM 652 N N . GLU A 1 86 ? -3.413 -3.104 -1.843 1.00 97.94 86 GLU A N 1
ATOM 653 C CA . GLU A 1 86 ? -3.158 -2.352 -3.070 1.00 97.94 86 GLU A CA 1
ATOM 654 C C . GLU A 1 86 ? -1.660 -2.158 -3.337 1.00 97.94 86 GLU A C 1
ATOM 656 O O . GLU A 1 86 ? -1.183 -2.490 -4.421 1.00 97.94 86 GLU A O 1
ATOM 661 N N . ILE A 1 87 ? -0.910 -1.646 -2.357 1.00 98.44 87 ILE A N 1
ATOM 662 C CA . ILE A 1 87 ? 0.521 -1.343 -2.498 1.00 98.44 87 ILE A CA 1
ATOM 663 C C . ILE A 1 87 ? 1.308 -2.624 -2.751 1.00 98.44 87 ILE A C 1
ATOM 665 O O . ILE A 1 87 ? 2.085 -2.683 -3.702 1.00 98.44 87 ILE A O 1
ATOM 669 N N . TYR A 1 88 ? 1.075 -3.668 -1.955 1.00 98.06 88 TYR A N 1
ATOM 670 C CA . TYR A 1 88 ? 1.785 -4.935 -2.118 1.00 98.06 88 TYR A CA 1
ATOM 671 C C . TYR A 1 88 ? 1.456 -5.600 -3.462 1.00 98.06 88 TYR A C 1
ATOM 673 O O . TYR A 1 88 ? 2.352 -6.117 -4.125 1.00 98.06 88 TYR A O 1
ATOM 681 N N . SER A 1 89 ? 0.200 -5.520 -3.917 1.00 96.62 89 SER A N 1
ATOM 682 C CA . SER A 1 89 ? -0.180 -6.023 -5.245 1.00 96.62 89 SER A CA 1
ATOM 683 C C . SER A 1 89 ? 0.536 -5.281 -6.373 1.00 96.62 89 SER A C 1
ATOM 685 O O . SER A 1 89 ? 1.020 -5.910 -7.311 1.00 96.62 89 SER A O 1
ATOM 687 N N . LEU A 1 90 ? 0.625 -3.948 -6.284 1.00 95.38 90 LEU A N 1
ATOM 688 C CA . LEU A 1 90 ? 1.351 -3.132 -7.260 1.00 95.38 90 LEU A CA 1
ATOM 689 C C . LEU A 1 90 ? 2.850 -3.455 -7.259 1.00 95.38 90 LEU A C 1
ATOM 691 O O . LEU A 1 90 ? 3.444 -3.558 -8.328 1.00 95.38 90 LEU A O 1
ATOM 695 N N . MET A 1 91 ? 3.454 -3.667 -6.086 1.00 96.00 91 MET A N 1
ATOM 696 C CA . MET A 1 91 ? 4.850 -4.102 -5.987 1.00 96.00 91 MET A CA 1
ATOM 697 C C . MET A 1 91 ? 5.080 -5.447 -6.675 1.00 96.00 91 MET A C 1
ATOM 699 O O . MET A 1 91 ? 6.036 -5.570 -7.436 1.00 96.00 91 MET A O 1
ATOM 703 N N . GLY A 1 92 ? 4.202 -6.430 -6.455 1.00 93.75 92 GLY A N 1
ATOM 704 C CA . GLY A 1 92 ? 4.291 -7.728 -7.124 1.00 93.75 92 GLY A CA 1
ATOM 705 C C . GLY A 1 92 ? 4.149 -7.605 -8.640 1.00 93.75 92 GLY A C 1
ATOM 706 O O . GLY A 1 92 ? 4.984 -8.122 -9.380 1.00 93.75 92 GLY A O 1
ATOM 707 N N . ALA A 1 93 ? 3.141 -6.864 -9.105 1.00 91.31 93 ALA A N 1
ATOM 708 C CA . ALA A 1 93 ? 2.896 -6.656 -10.530 1.00 91.31 93 ALA A CA 1
ATOM 709 C C . ALA A 1 93 ? 4.090 -5.984 -11.230 1.00 91.31 93 ALA A C 1
ATOM 711 O O . ALA A 1 93 ? 4.600 -6.512 -12.219 1.00 91.31 93 ALA A O 1
ATOM 712 N N . LEU A 1 94 ? 4.583 -4.860 -10.697 1.00 91.50 94 LEU A N 1
ATOM 713 C CA . LEU A 1 94 ? 5.712 -4.145 -11.302 1.00 91.50 94 LEU A CA 1
ATOM 714 C C . LEU A 1 94 ? 7.033 -4.906 -11.147 1.00 91.50 94 LEU A C 1
ATOM 716 O O . LEU A 1 94 ? 7.844 -4.921 -12.074 1.00 91.50 94 LEU A O 1
ATOM 720 N N . GLY A 1 95 ? 7.238 -5.562 -10.002 1.00 91.19 95 GLY A N 1
ATOM 721 C CA . GLY A 1 95 ? 8.416 -6.382 -9.739 1.00 91.19 95 GLY A CA 1
ATOM 722 C C . GLY A 1 95 ? 8.554 -7.533 -10.733 1.00 91.19 95 GLY A C 1
ATOM 723 O O . GLY A 1 95 ? 9.648 -7.773 -11.233 1.00 91.19 95 GLY A O 1
ATOM 724 N N . MET A 1 96 ? 7.450 -8.201 -11.079 1.00 87.88 96 MET A N 1
ATOM 725 C CA . MET A 1 96 ? 7.452 -9.293 -12.059 1.00 87.88 96 MET A CA 1
ATOM 726 C C . MET A 1 96 ? 7.503 -8.807 -13.514 1.00 87.88 96 MET A C 1
ATOM 728 O O . MET A 1 96 ? 8.150 -9.447 -14.340 1.00 87.88 96 MET A O 1
ATOM 732 N N . GLN A 1 97 ? 6.850 -7.687 -13.842 1.00 84.62 97 GLN A N 1
ATOM 733 C CA . GLN A 1 97 ? 6.842 -7.135 -15.202 1.00 84.62 97 GLN A CA 1
ATOM 734 C C . GLN A 1 97 ? 8.230 -6.625 -15.635 1.00 84.62 97 GLN A C 1
ATOM 736 O O . GLN A 1 97 ? 8.610 -6.779 -16.796 1.00 84.62 97 GLN A O 1
ATOM 741 N N . GLY A 1 98 ? 8.967 -5.994 -14.715 1.00 75.25 98 GLY A N 1
ATOM 742 C CA . GLY A 1 98 ? 10.258 -5.341 -14.963 1.00 75.25 98 GLY A CA 1
ATOM 743 C C . GLY A 1 98 ? 11.497 -6.103 -14.474 1.00 75.25 98 GLY A C 1
ATOM 744 O O . GLY A 1 98 ? 12.565 -5.500 -14.390 1.00 75.25 98 GLY A O 1
ATOM 745 N N . PRO A 1 99 ? 11.391 -7.417 -14.215 1.00 76.75 99 PRO A N 1
ATOM 746 C CA . PRO A 1 99 ? 12.189 -8.153 -13.212 1.00 76.75 99 PRO A CA 1
ATOM 747 C C . PRO A 1 99 ? 12.929 -7.287 -12.170 1.00 76.75 99 PRO A C 1
ATOM 749 O O . PRO A 1 99 ? 14.147 -7.381 -12.004 1.00 76.75 99 PRO A O 1
ATOM 752 N N . ASP A 1 100 ? 12.202 -6.423 -11.457 1.00 87.81 100 ASP A N 1
ATOM 753 C CA . ASP A 1 100 ? 12.800 -5.526 -10.468 1.00 87.81 100 ASP A CA 1
ATOM 754 C C . ASP A 1 100 ? 13.016 -6.260 -9.140 1.00 87.81 100 ASP A C 1
ATOM 756 O O . ASP A 1 100 ? 12.126 -6.356 -8.288 1.00 87.81 100 ASP A O 1
ATOM 760 N N . LEU A 1 101 ? 14.231 -6.782 -8.969 1.00 90.50 101 LEU A N 1
ATOM 761 C CA . LEU A 1 101 ? 14.632 -7.538 -7.784 1.00 90.50 101 LEU A CA 1
ATOM 762 C C . LEU A 1 101 ? 14.490 -6.743 -6.485 1.00 90.50 101 LEU A C 1
ATOM 764 O O . LEU A 1 101 ? 14.272 -7.351 -5.441 1.00 90.50 101 LEU A O 1
ATOM 768 N N . GLU A 1 102 ? 14.595 -5.415 -6.514 1.00 94.12 102 GLU A N 1
ATOM 769 C CA . GLU A 1 102 ? 14.456 -4.602 -5.305 1.00 94.12 102 GLU A CA 1
ATOM 770 C C . GLU A 1 102 ? 13.002 -4.576 -4.836 1.00 94.12 102 GLU A C 1
ATOM 772 O O . GLU A 1 102 ? 12.743 -4.781 -3.652 1.00 94.12 102 GLU A O 1
ATOM 777 N N . LEU A 1 103 ? 12.047 -4.410 -5.761 1.00 94.50 103 LEU A N 1
ATOM 778 C CA . LEU A 1 103 ? 10.622 -4.484 -5.431 1.00 94.50 103 LEU A CA 1
ATOM 779 C C . LEU A 1 103 ? 10.233 -5.878 -4.940 1.00 94.50 103 LEU A C 1
ATOM 781 O O . LEU A 1 103 ? 9.524 -5.984 -3.943 1.00 94.50 103 LEU A O 1
ATOM 785 N N . LEU A 1 104 ? 10.720 -6.936 -5.592 1.00 94.25 104 LEU A N 1
ATOM 786 C CA . LEU A 1 104 ? 10.437 -8.315 -5.182 1.00 94.25 104 LEU A CA 1
ATOM 787 C C . LEU A 1 104 ? 11.063 -8.652 -3.820 1.00 94.25 104 LEU A C 1
ATOM 789 O O . LEU A 1 104 ? 10.410 -9.262 -2.976 1.00 94.25 104 LEU A O 1
ATOM 793 N N . THR A 1 105 ? 12.296 -8.203 -3.571 1.00 95.75 105 THR A N 1
ATOM 794 C CA . THR A 1 105 ? 12.966 -8.386 -2.272 1.00 95.75 105 THR A CA 1
ATOM 795 C C . THR A 1 105 ? 12.238 -7.622 -1.173 1.00 95.75 105 THR A C 1
ATOM 797 O O . THR A 1 105 ? 12.006 -8.167 -0.097 1.00 95.75 105 THR A O 1
ATOM 800 N N . ALA A 1 106 ? 11.847 -6.374 -1.442 1.00 95.94 106 ALA A N 1
ATOM 801 C CA . ALA A 1 106 ? 11.116 -5.558 -0.485 1.00 95.94 106 ALA A CA 1
ATOM 802 C C . ALA A 1 106 ? 9.730 -6.143 -0.187 1.00 95.94 106 ALA A C 1
ATOM 804 O O . ALA A 1 106 ? 9.330 -6.157 0.974 1.00 95.94 106 ALA A O 1
ATOM 805 N N . LEU A 1 107 ? 9.019 -6.642 -1.205 1.00 95.69 107 LEU A N 1
ATOM 806 C CA . LEU A 1 107 ? 7.725 -7.316 -1.060 1.00 95.69 107 LEU A CA 1
ATOM 807 C C . LEU A 1 107 ? 7.825 -8.538 -0.135 1.00 95.69 107 LEU A C 1
ATOM 809 O O . LEU A 1 107 ? 6.930 -8.757 0.682 1.00 95.69 107 LEU A O 1
ATOM 813 N N . GLY A 1 108 ? 8.927 -9.283 -0.238 1.00 94.31 108 GLY A N 1
ATOM 814 C CA . GLY A 1 108 ? 9.183 -10.484 0.546 1.00 94.31 108 GLY A CA 1
ATOM 815 C C . GLY A 1 108 ? 8.400 -11.699 0.047 1.00 94.31 108 GLY A C 1
ATOM 816 O O . GLY A 1 108 ? 7.448 -11.586 -0.725 1.00 94.31 108 GLY A O 1
ATOM 817 N N . GLU A 1 109 ? 8.801 -12.882 0.514 1.00 92.12 109 GLU A N 1
ATOM 818 C CA . GLU A 1 109 ? 8.270 -14.171 0.038 1.00 92.12 109 GLU A CA 1
ATOM 819 C C . GLU A 1 109 ? 6.749 -14.292 0.209 1.00 92.12 109 GLU A C 1
ATOM 821 O O . GLU A 1 109 ? 6.062 -14.786 -0.678 1.00 92.12 109 GLU A O 1
ATOM 826 N N . ASN A 1 110 ? 6.217 -13.770 1.318 1.00 94.62 110 ASN A N 1
ATOM 827 C CA . ASN A 1 110 ? 4.793 -13.851 1.649 1.00 94.62 110 ASN A CA 1
ATOM 828 C C . ASN A 1 110 ? 4.016 -12.578 1.284 1.00 94.62 110 ASN A C 1
ATOM 830 O O . ASN A 1 110 ? 2.842 -12.458 1.634 1.00 94.62 110 ASN A O 1
ATOM 834 N N . GLY A 1 111 ? 4.635 -11.602 0.610 1.00 94.81 111 GLY A N 1
ATOM 835 C CA . GLY A 1 111 ? 4.009 -10.296 0.406 1.00 94.81 111 GLY A CA 1
ATOM 836 C C . GLY A 1 111 ? 2.682 -10.379 -0.356 1.00 94.81 111 GLY A C 1
ATOM 837 O O . GLY A 1 111 ? 1.702 -9.735 0.018 1.00 94.81 111 GLY A O 1
ATOM 838 N N . MET A 1 112 ? 2.591 -11.230 -1.377 1.00 95.44 112 MET A N 1
ATOM 839 C CA . MET A 1 112 ? 1.328 -11.412 -2.103 1.00 95.44 112 MET A CA 1
ATOM 840 C C . MET A 1 112 ? 0.242 -12.070 -1.240 1.00 95.44 112 MET A C 1
ATOM 842 O O . MET A 1 112 ? -0.919 -11.658 -1.301 1.00 95.44 112 MET A O 1
ATOM 846 N N . ASP A 1 113 ? 0.606 -13.024 -0.383 1.00 96.62 113 ASP A N 1
ATOM 847 C CA . ASP A 1 113 ? -0.333 -13.643 0.557 1.00 96.62 113 ASP A CA 1
ATOM 848 C C . ASP A 1 113 ? -0.819 -12.636 1.604 1.00 96.62 113 ASP A C 1
ATOM 850 O O . ASP A 1 113 ? -2.013 -12.583 1.916 1.00 96.62 113 ASP A O 1
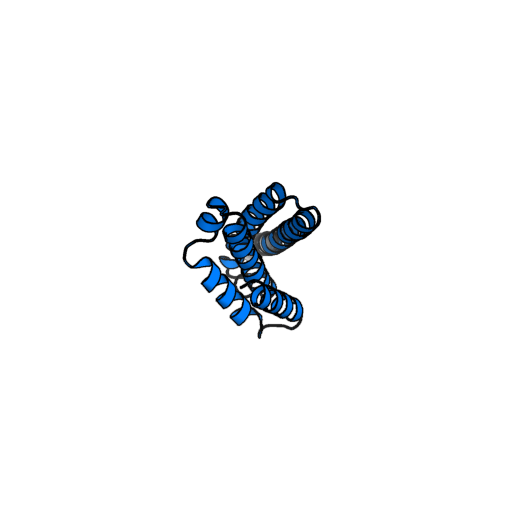ATOM 854 N N . GLU A 1 114 ? 0.071 -11.769 2.092 1.00 97.19 114 GLU A N 1
ATOM 855 C CA . GLU A 1 114 ? -0.284 -10.661 2.978 1.00 97.19 114 GLU A CA 1
ATOM 856 C C . GLU A 1 114 ? -1.232 -9.666 2.304 1.00 97.19 114 GLU A C 1
ATOM 858 O O . GLU A 1 114 ? -2.179 -9.193 2.941 1.00 97.19 114 GLU A O 1
ATOM 863 N N . ALA A 1 115 ? -1.019 -9.369 1.019 1.00 97.44 115 ALA A N 1
ATOM 864 C CA . ALA A 1 115 ? -1.897 -8.496 0.249 1.00 97.44 115 ALA A CA 1
ATOM 865 C C . ALA A 1 115 ? -3.317 -9.075 0.171 1.00 97.44 115 ALA A C 1
ATOM 867 O O . ALA A 1 115 ? -4.302 -8.391 0.464 1.00 97.44 115 ALA A O 1
ATOM 868 N N . ILE A 1 116 ? -3.422 -10.363 -0.169 1.00 96.88 116 ILE A N 1
ATOM 869 C CA . ILE A 1 116 ? -4.695 -11.083 -0.267 1.00 96.88 116 ILE A CA 1
ATOM 870 C C . ILE A 1 116 ? -5.388 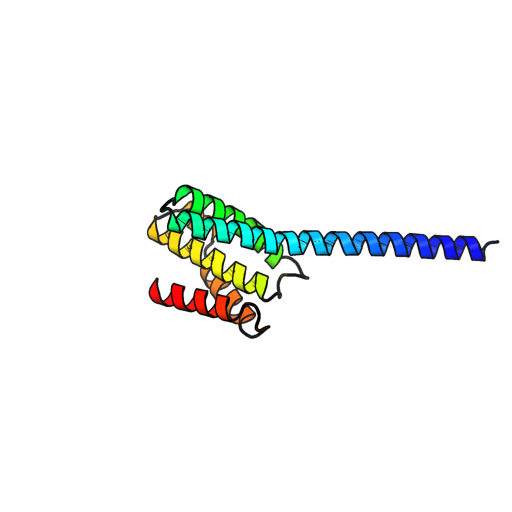-11.143 1.098 1.00 96.88 116 ILE A C 1
ATOM 872 O O . ILE A 1 116 ? -6.595 -10.900 1.187 1.00 96.88 116 ILE A O 1
ATOM 876 N N . ALA A 1 117 ? -4.647 -11.461 2.160 1.00 97.88 117 ALA A N 1
ATOM 877 C CA . ALA A 1 117 ? -5.179 -11.519 3.516 1.00 97.88 117 ALA A CA 1
ATOM 878 C C . ALA A 1 117 ? -5.738 -10.159 3.955 1.00 97.88 117 ALA A C 1
ATOM 880 O O . ALA A 1 117 ? -6.860 -10.095 4.464 1.00 97.88 117 ALA A O 1
ATOM 881 N N . ALA A 1 118 ? -5.010 -9.073 3.683 1.00 98.06 118 ALA A N 1
ATOM 882 C CA . ALA A 1 118 ? -5.440 -7.722 4.016 1.00 98.06 118 ALA A CA 1
ATOM 883 C C . ALA A 1 118 ? -6.740 -7.338 3.287 1.00 98.06 118 ALA A C 1
ATOM 885 O O . ALA A 1 118 ? -7.689 -6.885 3.927 1.00 98.06 118 ALA A O 1
ATOM 886 N N . LEU A 1 119 ? -6.846 -7.594 1.977 1.00 98.00 119 LEU A N 1
ATOM 887 C CA . LEU A 1 119 ? -8.064 -7.297 1.205 1.00 98.00 119 LEU A CA 1
ATOM 888 C C . LEU A 1 119 ? -9.267 -8.115 1.694 1.00 98.00 119 LEU A C 1
ATOM 890 O O . LEU A 1 119 ? -10.355 -7.562 1.875 1.00 98.00 119 LEU A O 1
ATOM 894 N N . LYS A 1 120 ? -9.071 -9.412 1.971 1.00 97.81 120 LYS A N 1
ATOM 895 C CA . LYS A 1 120 ? -10.116 -10.286 2.535 1.00 97.81 120 LYS A CA 1
ATOM 896 C C . LYS A 1 120 ? -10.598 -9.788 3.895 1.00 97.81 120 LYS A C 1
ATOM 898 O O . LYS A 1 120 ? -11.802 -9.781 4.144 1.00 97.81 120 LYS A O 1
ATOM 903 N N . GLN A 1 121 ? -9.677 -9.360 4.757 1.00 97.75 121 GLN A N 1
ATOM 904 C CA . GLN A 1 121 ? -10.007 -8.827 6.076 1.00 97.75 121 GLN A CA 1
ATOM 905 C C . GLN A 1 121 ? -10.691 -7.457 5.988 1.00 97.75 121 GLN A C 1
ATOM 907 O O . GLN A 1 121 ? -11.605 -7.187 6.763 1.00 97.75 121 GLN A O 1
ATOM 912 N N . GLY A 1 122 ? -10.271 -6.595 5.059 1.00 97.12 122 GLY A N 1
ATOM 913 C CA . GLY A 1 122 ? -10.807 -5.242 4.906 1.00 97.12 122 GLY A CA 1
ATOM 914 C C . GLY A 1 122 ? -12.211 -5.204 4.302 1.00 97.12 122 GLY A C 1
ATOM 915 O O . GLY A 1 122 ? -13.028 -4.367 4.691 1.00 97.12 122 GLY A O 1
ATOM 916 N N . PHE A 1 123 ? -12.519 -6.116 3.378 1.00 97.69 123 PHE A N 1
ATOM 917 C CA . PHE A 1 123 ? -13.784 -6.136 2.639 1.00 97.69 123 PHE A CA 1
ATOM 918 C C . PHE A 1 123 ? -15.060 -6.099 3.512 1.00 97.69 123 PHE A C 1
ATOM 920 O O . PHE A 1 123 ? -15.965 -5.327 3.181 1.00 97.69 123 PHE A O 1
ATOM 927 N N . PRO A 1 124 ? -15.182 -6.872 4.613 1.00 97.25 124 PRO A N 1
ATOM 928 C CA . PRO A 1 124 ? -16.397 -6.882 5.429 1.00 97.25 124 PRO A CA 1
ATOM 929 C C . PRO A 1 124 ? -16.534 -5.719 6.431 1.00 97.25 124 PRO A C 1
ATOM 931 O O . PRO A 1 124 ? -17.588 -5.619 7.051 1.00 97.25 124 PRO A O 1
ATOM 934 N N . LEU A 1 125 ? -15.513 -4.875 6.638 1.00 94.19 125 LEU A N 1
ATOM 935 C CA . LEU A 1 125 ? -15.487 -3.945 7.782 1.00 94.19 125 LEU A CA 1
ATOM 936 C C . LEU A 1 125 ? -16.423 -2.735 7.646 1.00 94.19 125 LEU A C 1
ATOM 938 O O . LEU A 1 125 ? -17.228 -2.476 8.536 1.00 94.19 125 LEU A O 1
ATOM 942 N N . ASP A 1 126 ? -16.301 -1.971 6.562 1.00 91.50 126 ASP A N 1
ATOM 943 C CA . ASP A 1 126 ? -17.069 -0.740 6.321 1.00 91.50 126 ASP A CA 1
ATOM 944 C C . ASP A 1 126 ? -17.400 -0.614 4.815 1.00 91.50 126 ASP A C 1
ATOM 946 O O . ASP A 1 126 ? -17.055 -1.472 3.999 1.00 91.50 126 ASP A O 1
ATOM 950 N N . LYS A 1 127 ? -18.119 0.430 4.413 1.00 94.31 127 LYS A N 1
ATOM 951 C CA . LYS A 1 127 ? -18.486 0.716 3.022 1.00 94.31 127 LYS A CA 1
ATOM 952 C C . LYS A 1 127 ? -17.490 1.641 2.333 1.00 94.31 127 LYS A C 1
ATOM 954 O O . LYS A 1 127 ? -17.390 1.600 1.113 1.00 94.31 127 LYS A O 1
ATOM 959 N N . LYS A 1 128 ? -16.770 2.471 3.097 1.00 95.50 128 LYS A N 1
ATOM 960 C CA . LYS A 1 128 ? -15.999 3.601 2.560 1.00 95.50 128 LYS A CA 1
ATOM 961 C C . LYS A 1 128 ? -14.957 3.200 1.514 1.00 95.50 128 LYS A C 1
ATOM 963 O O . LYS A 1 128 ? -14.860 3.895 0.514 1.00 95.50 128 LYS A O 1
ATOM 968 N N . TYR A 1 129 ? -14.212 2.120 1.747 1.00 96.62 129 TYR A N 1
ATOM 969 C CA . TYR A 1 129 ? -13.167 1.640 0.828 1.00 96.62 129 TYR A CA 1
ATOM 970 C C . TYR A 1 129 ? -13.528 0.303 0.179 1.00 96.62 129 TYR A C 1
ATOM 972 O O . TYR A 1 129 ? -12.671 -0.401 -0.348 1.00 96.62 129 TYR A O 1
ATOM 980 N N . LYS A 1 130 ? -14.801 -0.097 0.249 1.00 96.19 130 LYS A N 1
ATOM 981 C CA . LYS A 1 130 ? -15.236 -1.392 -0.273 1.00 96.19 130 LYS A CA 1
ATOM 982 C C . LYS A 1 130 ? -15.087 -1.464 -1.792 1.00 96.19 130 LYS A C 1
ATOM 984 O O . LYS A 1 130 ? -14.578 -2.457 -2.299 1.00 96.19 130 LYS A O 1
ATOM 989 N N . GLU A 1 131 ? -15.485 -0.404 -2.491 1.00 97.19 131 GLU A N 1
ATOM 990 C CA . GLU A 1 131 ? -15.329 -0.301 -3.948 1.00 97.19 131 GLU A CA 1
ATOM 991 C C . GLU A 1 131 ? -13.858 -0.253 -4.363 1.00 97.19 131 GLU A C 1
ATOM 993 O O . GLU A 1 131 ? -13.479 -0.863 -5.361 1.00 97.19 131 GLU A O 1
ATOM 998 N N . ASP A 1 132 ? -13.001 0.395 -3.571 1.00 97.19 132 ASP A N 1
ATOM 999 C CA . ASP A 1 132 ? -11.565 0.404 -3.842 1.00 97.19 132 ASP A CA 1
ATOM 1000 C C . ASP A 1 132 ? -10.956 -0.998 -3.691 1.00 97.19 132 ASP A C 1
ATOM 1002 O O . ASP A 1 132 ? -10.150 -1.413 -4.520 1.00 97.19 132 ASP A O 1
ATOM 1006 N N . ILE A 1 133 ? -11.385 -1.766 -2.681 1.00 97.44 133 ILE A N 1
ATOM 1007 C CA . ILE A 1 133 ? -10.984 -3.171 -2.510 1.00 97.44 133 ILE A CA 1
ATOM 1008 C C . ILE A 1 133 ? -11.440 -4.014 -3.705 1.00 97.44 133 ILE A C 1
ATOM 1010 O O . ILE A 1 133 ? -10.642 -4.790 -4.230 1.00 97.44 133 ILE A O 1
ATOM 1014 N N . ILE A 1 134 ? -12.693 -3.863 -4.146 1.00 96.44 134 ILE A N 1
ATOM 1015 C CA . ILE A 1 134 ? -13.216 -4.564 -5.331 1.00 96.44 134 ILE A CA 1
ATOM 1016 C C . ILE A 1 134 ? -12.368 -4.211 -6.554 1.00 96.44 134 ILE A C 1
ATOM 1018 O O . ILE A 1 134 ? -11.876 -5.105 -7.233 1.00 96.44 134 ILE A O 1
ATOM 1022 N N . THR A 1 135 ? -12.106 -2.921 -6.769 1.00 95.56 135 THR A N 1
ATOM 1023 C CA . THR A 1 135 ? -11.293 -2.425 -7.886 1.00 95.56 135 THR A CA 1
ATOM 1024 C C . THR A 1 135 ? -9.884 -3.021 -7.871 1.00 95.56 135 THR A C 1
ATOM 1026 O O . THR A 1 135 ? -9.391 -3.466 -8.908 1.00 95.56 135 THR A O 1
ATOM 1029 N N . THR A 1 136 ? -9.232 -3.072 -6.704 1.00 95.56 136 THR A N 1
ATOM 1030 C CA . THR A 1 136 ? -7.918 -3.710 -6.539 1.00 95.56 136 THR A CA 1
ATOM 1031 C C . THR A 1 136 ? -7.970 -5.191 -6.918 1.00 95.56 136 THR A C 1
ATOM 1033 O O . THR A 1 136 ? -7.121 -5.660 -7.679 1.00 95.56 136 THR A O 1
ATOM 1036 N N . VAL A 1 137 ? -8.963 -5.932 -6.416 1.00 94.31 137 VAL A N 1
ATOM 1037 C CA . VAL A 1 137 ? -9.121 -7.369 -6.692 1.00 94.31 137 VAL A CA 1
ATOM 1038 C C . VAL A 1 137 ? -9.392 -7.622 -8.174 1.00 94.31 137 VAL A C 1
ATOM 1040 O O . VAL A 1 137 ? -8.736 -8.475 -8.773 1.00 94.31 137 VAL A O 1
ATOM 1043 N N . ASP A 1 138 ? -10.307 -6.868 -8.778 1.00 93.56 138 ASP A N 1
ATOM 1044 C CA . ASP A 1 138 ? -10.678 -7.021 -10.184 1.00 93.56 138 ASP A CA 1
ATOM 1045 C C . ASP A 1 138 ? -9.502 -6.710 -11.113 1.00 93.56 138 ASP A C 1
ATOM 1047 O O . ASP A 1 138 ? -9.232 -7.483 -12.034 1.00 93.56 138 ASP A O 1
ATOM 1051 N N . ARG A 1 139 ? -8.731 -5.648 -10.835 1.00 90.12 139 ARG A N 1
ATOM 1052 C CA . ARG A 1 139 ? -7.496 -5.351 -11.578 1.00 90.12 139 ARG A CA 1
ATOM 1053 C C . ARG A 1 139 ? -6.509 -6.514 -11.498 1.00 90.12 139 ARG A C 1
ATOM 1055 O O . ARG A 1 139 ? -5.970 -6.933 -12.519 1.00 90.12 139 ARG A O 1
ATOM 1062 N N . ASN A 1 140 ? -6.268 -7.036 -10.297 1.00 86.56 140 ASN A N 1
ATOM 1063 C CA . ASN A 1 140 ? -5.298 -8.110 -10.091 1.00 86.56 140 ASN A CA 1
ATOM 1064 C C . ASN A 1 140 ? -5.735 -9.424 -10.755 1.00 86.56 140 ASN A C 1
ATOM 1066 O O . ASN A 1 140 ? -4.884 -10.191 -11.189 1.00 86.56 140 ASN A O 1
ATOM 1070 N N . ARG A 1 141 ? -7.044 -9.675 -10.873 1.00 81.00 141 ARG A N 1
ATOM 1071 C CA . ARG A 1 141 ? -7.588 -10.848 -11.573 1.00 81.00 141 ARG A CA 1
ATOM 1072 C C . ARG A 1 141 ? -7.323 -10.826 -13.080 1.00 81.00 141 ARG A C 1
ATOM 1074 O O . ARG A 1 141 ? -7.288 -11.883 -13.692 1.00 81.00 141 ARG A O 1
ATOM 1081 N N . VAL A 1 142 ? -7.206 -9.642 -13.679 1.00 67.31 142 VAL A N 1
ATOM 1082 C CA . VAL A 1 142 ? -6.930 -9.484 -15.117 1.00 67.31 142 VAL A CA 1
ATOM 1083 C C . VAL A 1 142 ? -5.423 -9.497 -15.407 1.00 67.31 142 VAL A C 1
ATOM 1085 O O . VAL A 1 142 ? -5.020 -9.795 -16.527 1.00 67.31 142 VAL A O 1
ATOM 1088 N N . ALA A 1 143 ? -4.596 -9.156 -14.415 1.00 59.47 143 ALA A N 1
ATOM 1089 C CA . ALA A 1 143 ? -3.145 -9.019 -14.555 1.00 59.47 143 ALA A CA 1
ATOM 1090 C C . ALA A 1 143 ? -2.339 -10.294 -14.223 1.00 59.47 143 ALA A C 1
ATOM 1092 O O . ALA A 1 143 ? -1.145 -10.333 -14.521 1.00 59.47 143 ALA A O 1
ATOM 1093 N N . LEU A 1 144 ? -2.970 -11.297 -13.602 1.00 49.59 144 LEU A N 1
ATOM 1094 C CA . LEU A 1 144 ? -2.419 -12.626 -13.301 1.00 49.59 144 LEU A CA 1
ATOM 1095 C C . LEU A 1 144 ? -3.059 -13.679 -14.210 1.00 49.59 144 LEU A C 1
ATOM 1097 O O . LEU A 1 144 ? -2.333 -14.615 -14.610 1.00 49.59 144 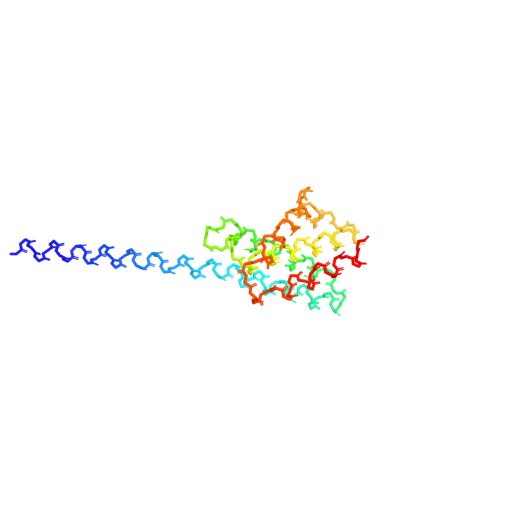LEU A O 1
#

Sequence (144 aa):
MKNQIMKSFTYASLLVAVVALSGNVYAQKKNETSAAVERNKVMNALAMENMIEAKKALLSAKEFIDLAAANDETKNSQKTLWLKGEIYSLMGALGMQGPDLELLTALGENGMDEAIAALKQGFPLDKKYKEDIITTVDRNRVAL

Foldseek 3Di:
DVVVVVVVVVVVVVVVVVVVVVVVVVVLVVLLVLLVVLCVQLVVCVVVVNLVSNVVSLLRSLVSLVSNCPDPVRVQALSSLLSLLQSLLSLVLSCVVVVPVVSDVSCDPCNNVSSVVSLVSSCVPDDPCNVVSVVSVVVSVVSD